Protein AF-A0A5E8B2Y9-F1 (afdb_monomer_lite)

Radius of gyration: 17.26 Å; chains: 1; bounding box: 36×34×48 Å

Organism: NCBI:txid2606893

Structure (mmCIF, N/CA/C/O backbone):
data_AF-A0A5E8B2Y9-F1
#
_entry.id   AF-A0A5E8B2Y9-F1
#
loop_
_atom_site.group_PDB
_atom_site.id
_atom_site.type_symbol
_atom_site.label_atom_id
_atom_site.label_alt_id
_atom_site.label_comp_id
_atom_site.label_asym_id
_atom_site.label_entity_id
_atom_site.label_seq_id
_atom_site.pdbx_PDB_ins_code
_atom_site.Cartn_x
_atom_site.Cartn_y
_atom_site.Cartn_z
_atom_site.occupancy
_atom_site.B_iso_or_equiv
_atom_site.auth_seq_id
_atom_site.auth_comp_id
_atom_site.auth_asym_id
_atom_site.auth_atom_id
_atom_site.pdbx_PDB_model_num
ATOM 1 N N . MET A 1 1 ? -13.464 -18.685 -8.469 1.00 34.66 1 MET A N 1
ATOM 2 C CA . MET A 1 1 ? -12.348 -19.079 -7.588 1.00 34.66 1 MET A CA 1
ATOM 3 C C . MET A 1 1 ? -11.878 -17.823 -6.886 1.00 34.66 1 MET A C 1
ATOM 5 O O . MET A 1 1 ? -11.341 -16.948 -7.551 1.00 34.66 1 MET A O 1
ATOM 9 N N . SER A 1 2 ? -12.198 -17.667 -5.603 1.00 36.44 2 SER A N 1
ATOM 10 C CA . SER A 1 2 ? -11.716 -16.531 -4.817 1.00 36.44 2 SER A CA 1
ATOM 11 C C . SER A 1 2 ? -10.237 -16.768 -4.555 1.00 36.44 2 SER A C 1
ATOM 13 O O . SER A 1 2 ? -9.888 -17.651 -3.777 1.00 36.44 2 SER A O 1
ATOM 15 N N . SER A 1 3 ? -9.371 -16.056 -5.273 1.00 37.38 3 SER A N 1
ATOM 16 C CA . SER A 1 3 ? -7.946 -16.017 -4.966 1.00 37.38 3 SER A CA 1
ATOM 17 C C . SER A 1 3 ? -7.796 -15.352 -3.606 1.00 37.38 3 SER A C 1
ATOM 19 O O . SER A 1 3 ? -7.752 -14.129 -3.509 1.00 37.38 3 SER A O 1
ATOM 21 N N . THR A 1 4 ? -7.785 -16.145 -2.539 1.00 43.72 4 THR A N 1
ATOM 22 C CA . THR A 1 4 ? -7.344 -15.683 -1.228 1.00 43.72 4 THR A CA 1
ATOM 23 C C . THR A 1 4 ? -5.842 -15.472 -1.358 1.00 43.72 4 THR A C 1
ATOM 25 O O . THR A 1 4 ? -5.050 -16.391 -1.159 1.00 43.72 4 THR A O 1
ATOM 28 N N . THR A 1 5 ? -5.440 -14.286 -1.822 1.00 55.88 5 THR A N 1
ATOM 29 C CA . THR A 1 5 ? -4.051 -13.836 -1.748 1.00 55.88 5 THR A CA 1
ATOM 30 C C . THR A 1 5 ? -3.606 -14.076 -0.310 1.00 55.88 5 THR A C 1
ATOM 32 O O . THR A 1 5 ? -4.237 -13.554 0.609 1.00 55.88 5 THR A O 1
ATOM 35 N N . ASN A 1 6 ? -2.584 -14.914 -0.106 1.00 61.38 6 ASN A N 1
ATOM 36 C CA . ASN A 1 6 ? -1.957 -15.133 1.199 1.00 61.38 6 ASN A CA 1
ATOM 37 C C . ASN A 1 6 ? -1.287 -13.818 1.625 1.00 61.38 6 ASN A C 1
ATOM 39 O O . ASN A 1 6 ? -0.088 -13.620 1.451 1.00 61.38 6 ASN A O 1
ATOM 43 N N . GLN A 1 7 ? -2.094 -12.872 2.100 1.00 70.62 7 GLN A N 1
ATOM 44 C CA . GLN A 1 7 ? -1.633 -11.605 2.629 1.00 70.62 7 GLN A CA 1
ATOM 45 C C . GLN A 1 7 ? -1.055 -11.886 4.014 1.00 70.62 7 GLN A C 1
ATOM 47 O O . GLN A 1 7 ? -1.785 -12.223 4.943 1.00 70.62 7 GLN A O 1
ATOM 52 N N . GLN A 1 8 ? 0.264 -11.766 4.148 1.00 76.31 8 GLN A N 1
ATOM 53 C CA . GLN A 1 8 ? 0.898 -11.753 5.460 1.00 76.31 8 GLN A CA 1
ATOM 54 C C . GLN A 1 8 ? 0.806 -10.353 6.076 1.00 76.31 8 GLN A C 1
ATOM 56 O O . GLN A 1 8 ? 0.881 -9.349 5.345 1.00 76.31 8 GLN A O 1
ATOM 61 N N . PRO A 1 9 ? 0.643 -10.280 7.409 1.00 80.50 9 PRO A N 1
ATOM 62 C CA . PRO A 1 9 ? 0.765 -9.026 8.124 1.00 80.50 9 PRO A CA 1
ATOM 63 C C . PRO A 1 9 ? 2.187 -8.476 7.937 1.00 80.50 9 PRO A C 1
ATOM 65 O O . PRO A 1 9 ? 3.145 -9.257 7.939 1.00 80.50 9 PRO A O 1
ATOM 68 N N . PRO A 1 10 ? 2.337 -7.151 7.784 1.00 83.56 10 PRO A N 1
ATOM 69 C CA . PRO A 1 10 ? 3.642 -6.503 7.778 1.00 83.56 10 PRO A CA 1
ATOM 70 C C . PRO A 1 10 ? 4.465 -6.874 9.019 1.00 83.56 10 PRO A C 1
ATOM 72 O O . PRO A 1 10 ? 3.924 -7.019 10.116 1.00 83.56 10 PRO A O 1
ATOM 75 N N . SER A 1 11 ? 5.783 -7.017 8.882 1.00 82.12 11 SER A N 1
ATOM 76 C CA . SER A 1 11 ? 6.653 -7.377 10.017 1.00 82.12 11 SER A CA 1
ATOM 77 C C . SER A 1 11 ? 6.813 -6.262 11.059 1.00 82.12 11 SER A C 1
ATOM 79 O O . SER A 1 11 ? 7.297 -6.513 12.157 1.00 82.12 11 SER A O 1
ATOM 81 N N . ASN A 1 12 ? 6.437 -5.035 10.710 1.00 81.50 12 ASN A N 1
ATOM 82 C CA . ASN A 1 12 ? 6.591 -3.804 11.489 1.00 81.50 12 ASN A CA 1
ATOM 83 C C . ASN A 1 12 ? 5.346 -3.405 12.303 1.00 81.50 12 ASN A C 1
ATOM 85 O O . ASN A 1 12 ? 5.431 -2.450 13.071 1.00 81.50 12 ASN A O 1
ATOM 89 N N . ILE A 1 13 ? 4.215 -4.110 12.176 1.00 84.44 13 ILE A N 1
ATOM 90 C CA . ILE A 1 13 ? 3.009 -3.815 12.970 1.00 84.44 13 ILE A CA 1
ATOM 91 C C . ILE A 1 13 ? 2.977 -4.609 14.284 1.00 84.44 13 ILE A C 1
ATOM 93 O O . ILE A 1 13 ? 3.392 -5.770 14.341 1.00 84.44 13 ILE A O 1
ATOM 97 N N . THR A 1 14 ? 2.463 -3.990 15.351 1.00 87.38 14 THR A N 1
ATOM 98 C CA . THR A 1 14 ? 2.382 -4.608 16.688 1.00 87.38 14 THR A CA 1
ATOM 99 C C . THR A 1 14 ? 1.257 -5.646 16.786 1.00 87.38 14 THR A C 1
ATOM 101 O O . THR A 1 14 ? 0.325 -5.649 15.983 1.00 87.38 14 THR A O 1
ATOM 104 N N . GLU A 1 15 ? 1.295 -6.522 17.798 1.00 86.19 15 GLU A N 1
ATOM 105 C CA . GLU A 1 15 ? 0.203 -7.482 18.056 1.00 86.19 15 GLU A CA 1
ATOM 106 C C . GLU A 1 15 ? -1.145 -6.794 18.307 1.00 86.19 15 GLU A C 1
ATOM 108 O O . GLU A 1 15 ? -2.181 -7.265 17.842 1.00 86.19 15 GLU A O 1
ATOM 113 N N . GLU A 1 16 ? -1.139 -5.638 18.971 1.00 84.94 16 GLU A N 1
ATOM 114 C CA . GLU A 1 16 ? -2.350 -4.839 19.165 1.00 84.94 16 GLU A CA 1
ATOM 115 C C . GLU A 1 16 ? -2.896 -4.330 17.822 1.00 84.94 16 GLU A C 1
ATOM 117 O O . GLU A 1 16 ? -4.091 -4.427 17.548 1.00 84.94 16 GLU A O 1
ATOM 122 N N . GLN A 1 17 ? -2.021 -3.856 16.932 1.00 84.81 17 GLN A N 1
ATOM 123 C CA . GLN A 1 17 ? -2.410 -3.405 15.595 1.00 84.81 17 GLN A CA 1
ATOM 124 C C . GLN A 1 17 ? -2.915 -4.548 14.706 1.00 84.81 17 GLN A C 1
ATOM 126 O O . GLN A 1 17 ? -3.791 -4.322 13.87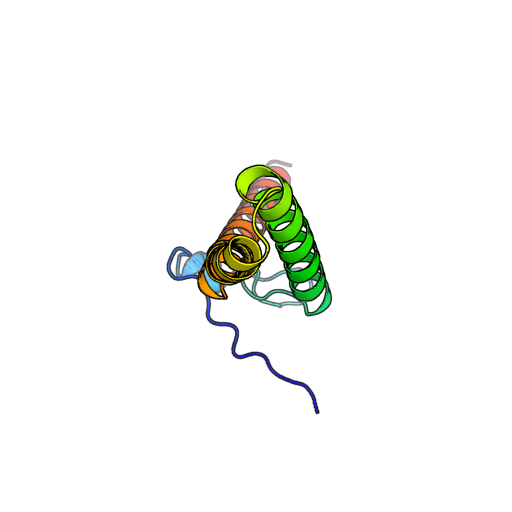2 1.00 84.81 17 GLN A O 1
ATOM 131 N N . LYS A 1 18 ? -2.436 -5.783 14.905 1.00 84.94 18 LYS A N 1
ATOM 132 C CA . LYS A 1 18 ? -2.951 -6.967 14.193 1.00 84.94 18 LYS A CA 1
ATOM 133 C C . LYS A 1 18 ? -4.411 -7.273 14.521 1.00 84.94 18 LYS A C 1
ATOM 135 O O . LYS A 1 18 ? -5.100 -7.848 13.679 1.00 84.94 18 LYS A O 1
ATOM 140 N N . GLN A 1 19 ? -4.864 -6.896 15.717 1.00 85.50 19 GLN A N 1
ATOM 141 C CA . GLN A 1 19 ? -6.235 -7.104 16.185 1.00 85.50 19 GLN A CA 1
ATOM 142 C C . GLN A 1 19 ? -7.179 -5.961 15.791 1.00 85.50 19 GLN A C 1
ATOM 144 O O . GLN A 1 19 ? -8.397 -6.133 15.851 1.00 85.50 19 GLN A O 1
ATOM 149 N N . LYS A 1 20 ? -6.650 -4.803 15.370 1.00 86.38 20 LYS A N 1
ATOM 150 C CA . LYS A 1 20 ? -7.480 -3.677 14.932 1.00 86.38 20 LYS A CA 1
ATOM 151 C C . LYS A 1 20 ? -8.162 -4.001 13.610 1.00 86.38 20 LYS A C 1
ATOM 153 O O . LYS A 1 20 ? 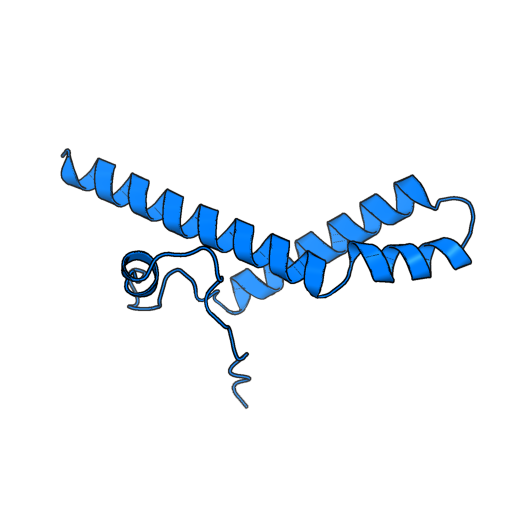-7.516 -4.409 12.644 1.00 86.38 20 LYS A O 1
ATOM 158 N N . THR A 1 21 ? -9.466 -3.770 13.575 1.00 87.88 21 THR A N 1
ATOM 159 C CA . THR A 1 21 ? -10.330 -4.022 12.423 1.00 87.88 21 THR A CA 1
ATOM 160 C C . THR A 1 21 ? -11.021 -2.740 11.963 1.00 87.88 21 THR A C 1
ATOM 162 O O . THR A 1 21 ? -11.096 -1.755 12.701 1.00 87.88 21 THR A O 1
ATOM 165 N N . ASP A 1 22 ? -11.477 -2.727 10.715 1.00 83.75 22 ASP A N 1
ATOM 166 C CA . ASP A 1 22 ? -12.367 -1.696 10.195 1.00 83.75 22 ASP A CA 1
ATOM 167 C C . ASP A 1 22 ? -13.822 -1.905 10.661 1.00 83.75 22 ASP A C 1
ATOM 169 O O . ASP A 1 22 ? -14.132 -2.775 11.475 1.00 83.75 22 ASP A O 1
ATOM 173 N N . GLU A 1 23 ? -14.740 -1.085 10.147 1.00 83.38 23 GLU A N 1
ATOM 174 C CA . GLU A 1 23 ? -16.175 -1.156 10.466 1.00 83.38 23 GLU A CA 1
ATOM 175 C C . GLU A 1 23 ? -16.858 -2.462 10.024 1.00 83.38 23 GLU A C 1
ATOM 177 O O . GLU A 1 23 ? -17.954 -2.777 10.487 1.00 83.38 23 GLU A O 1
ATOM 182 N N . HIS A 1 24 ? -16.204 -3.245 9.166 1.00 81.50 24 HIS A N 1
ATOM 183 C CA . HIS A 1 24 ? -16.679 -4.534 8.678 1.00 81.50 24 HIS A CA 1
ATOM 184 C C . HIS A 1 24 ? -16.007 -5.720 9.386 1.00 81.50 24 HIS A C 1
ATOM 186 O O . HIS A 1 24 ? -16.252 -6.870 9.019 1.00 81.50 24 HIS A O 1
ATOM 192 N N . GLY A 1 25 ? -15.176 -5.469 10.405 1.00 84.19 25 GLY A N 1
ATOM 193 C CA . GLY A 1 25 ? -14.449 -6.511 11.131 1.00 84.19 25 GLY A CA 1
ATOM 194 C C . GLY A 1 25 ? -13.243 -7.063 10.365 1.00 84.19 25 GLY A C 1
ATOM 195 O O . GLY A 1 25 ? -12.694 -8.094 10.755 1.00 84.19 25 GLY A O 1
ATOM 196 N N . VAL A 1 26 ? -12.809 -6.399 9.288 1.00 85.88 26 VAL A N 1
ATOM 197 C CA . VAL A 1 26 ? -11.624 -6.796 8.523 1.00 85.88 26 VAL A CA 1
ATOM 198 C C . VAL A 1 26 ? -10.386 -6.179 9.171 1.00 85.88 26 VAL A C 1
ATOM 200 O O . VAL A 1 26 ? -10.372 -4.974 9.419 1.00 85.88 26 VAL A O 1
ATOM 203 N N . PRO A 1 27 ? -9.329 -6.958 9.456 1.00 90.19 27 PRO A N 1
ATOM 204 C CA . PRO A 1 27 ? -8.102 -6.411 10.016 1.00 90.19 27 PRO A CA 1
ATOM 205 C C . PRO A 1 27 ? -7.530 -5.278 9.160 1.00 90.19 27 PRO A C 1
ATOM 207 O O . PRO A 1 27 ? -7.408 -5.419 7.946 1.00 90.19 27 PRO A O 1
ATOM 210 N N . LEU A 1 28 ? -7.118 -4.174 9.789 1.00 89.44 28 LEU A N 1
ATOM 211 C CA . LEU A 1 28 ? -6.645 -2.973 9.081 1.00 89.44 28 LEU A CA 1
ATOM 212 C C . LEU A 1 28 ? -5.400 -3.218 8.216 1.00 89.44 28 LEU A C 1
ATOM 214 O O . LEU A 1 28 ? -5.121 -2.446 7.298 1.00 89.44 28 LEU A O 1
ATOM 218 N N . TRP A 1 29 ? -4.653 -4.284 8.509 1.00 89.19 29 TRP A N 1
ATOM 219 C CA . TRP A 1 29 ? -3.482 -4.712 7.748 1.00 89.19 29 TRP A CA 1
ATOM 220 C C . TRP A 1 29 ? -3.810 -5.560 6.516 1.00 89.19 29 TRP A C 1
ATOM 222 O O . TRP A 1 29 ? -2.925 -5.811 5.696 1.00 89.19 29 TRP A O 1
ATOM 232 N N . ILE A 1 30 ? -5.063 -5.995 6.367 1.00 89.38 30 ILE A N 1
ATOM 233 C CA . ILE A 1 30 ? -5.553 -6.622 5.145 1.00 89.38 30 ILE A CA 1
ATOM 234 C C . ILE A 1 30 ? -6.017 -5.516 4.204 1.00 89.38 30 ILE A C 1
ATOM 236 O O . ILE A 1 30 ? -6.803 -4.639 4.568 1.00 89.38 30 ILE A O 1
ATOM 240 N N . LEU A 1 31 ? -5.524 -5.573 2.971 1.00 88.38 31 LEU A N 1
ATOM 241 C CA . LEU A 1 31 ? -5.995 -4.695 1.913 1.00 88.38 31 LEU A CA 1
ATOM 242 C C . LEU A 1 31 ? -7.158 -5.341 1.183 1.00 88.38 31 LEU A C 1
ATOM 244 O O . LEU A 1 31 ? -7.093 -6.514 0.799 1.00 88.38 31 LEU A O 1
ATOM 248 N N . ALA A 1 32 ? -8.203 -4.557 0.946 1.00 88.31 32 ALA A N 1
ATOM 249 C CA . ALA A 1 32 ? -9.262 -4.945 0.039 1.00 88.31 32 ALA A CA 1
ATOM 250 C C . ALA A 1 32 ? -8.690 -5.137 -1.380 1.00 88.31 32 ALA A C 1
ATOM 252 O O . ALA A 1 32 ? -7.751 -4.436 -1.776 1.00 88.31 32 ALA A O 1
ATOM 253 N N . PRO A 1 33 ? -9.277 -6.021 -2.209 1.00 87.19 33 PRO A N 1
ATOM 254 C CA . PRO A 1 33 ? -8.796 -6.250 -3.574 1.00 87.19 33 PRO A CA 1
ATOM 255 C C . PRO A 1 33 ? -8.718 -4.975 -4.430 1.00 87.19 33 PRO A C 1
ATOM 257 O O . PRO A 1 33 ? -7.873 -4.853 -5.316 1.00 87.19 33 PRO A O 1
ATOM 260 N N . THR A 1 34 ? -9.602 -4.011 -4.175 1.00 87.69 34 THR A N 1
ATOM 261 C CA . THR A 1 34 ? -9.618 -2.705 -4.844 1.00 87.69 34 THR A CA 1
ATOM 262 C C . THR A 1 34 ? -8.463 -1.806 -4.404 1.00 87.69 34 THR A C 1
ATOM 264 O O . THR A 1 34 ? -7.864 -1.149 -5.259 1.00 87.69 34 THR A O 1
ATOM 267 N N . GLU A 1 35 ? -8.109 -1.806 -3.116 1.00 89.56 35 GLU A N 1
ATOM 268 C CA . GLU A 1 35 ? -6.948 -1.083 -2.576 1.00 89.56 35 GLU A CA 1
ATOM 269 C C . GLU A 1 35 ? -5.656 -1.653 -3.173 1.00 89.56 35 GLU A C 1
ATOM 271 O O . GLU A 1 35 ? -4.858 -0.915 -3.747 1.00 89.56 35 GLU A O 1
ATOM 276 N N . GLU A 1 36 ? -5.490 -2.978 -3.145 1.00 90.12 36 GLU A N 1
ATOM 277 C CA . GLU A 1 36 ? -4.294 -3.647 -3.671 1.00 90.12 36 GLU A CA 1
ATOM 278 C C . GLU A 1 36 ? -4.123 -3.424 -5.182 1.00 90.12 36 GLU A C 1
ATOM 280 O O . GLU A 1 36 ? -3.030 -3.107 -5.655 1.00 90.12 36 GLU A O 1
ATOM 285 N N . LYS A 1 37 ? -5.219 -3.483 -5.953 1.00 91.00 37 LYS A N 1
ATOM 286 C CA . LYS A 1 37 ? -5.203 -3.159 -7.388 1.00 91.00 37 LYS A CA 1
ATOM 287 C C . LYS A 1 37 ? -4.833 -1.699 -7.654 1.00 91.00 37 LYS A C 1
ATOM 289 O O . LYS A 1 37 ? -4.192 -1.412 -8.664 1.00 91.00 37 LYS A O 1
ATOM 294 N N . THR A 1 38 ? -5.259 -0.781 -6.791 1.00 92.94 38 THR A N 1
ATOM 295 C CA . THR A 1 38 ? -4.932 0.646 -6.917 1.00 92.94 38 THR A CA 1
ATOM 296 C C . THR A 1 38 ? -3.453 0.877 -6.642 1.00 92.94 38 THR A C 1
ATOM 298 O O . THR A 1 38 ? -2.773 1.464 -7.481 1.00 92.94 38 THR A O 1
ATOM 301 N N . LEU A 1 39 ? -2.926 0.303 -5.558 1.00 92.19 39 LEU A N 1
ATOM 302 C CA . LEU A 1 39 ? -1.499 0.359 -5.241 1.00 92.19 39 LEU A CA 1
ATOM 303 C C . LEU A 1 39 ? -0.636 -0.228 -6.356 1.00 92.19 39 LEU A C 1
ATOM 305 O O . LEU A 1 39 ? 0.412 0.325 -6.676 1.00 92.19 39 LEU A O 1
ATOM 309 N N . LEU A 1 40 ? -1.070 -1.328 -6.977 1.00 91.81 40 LEU A N 1
ATOM 310 C CA . LEU A 1 40 ? -0.326 -1.934 -8.079 1.00 91.81 40 LEU A CA 1
ATOM 311 C C . LEU A 1 40 ? -0.243 -0.995 -9.289 1.00 91.81 40 LEU A C 1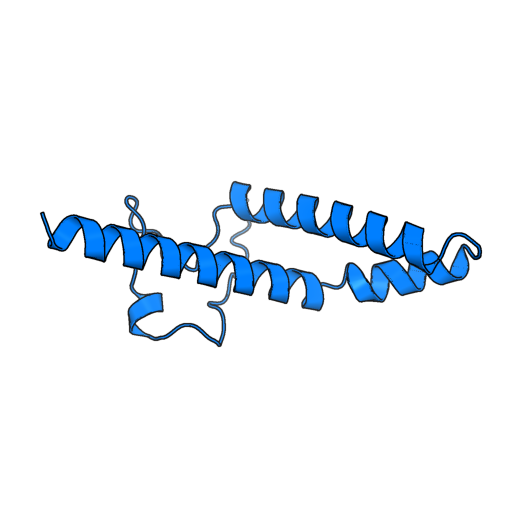
ATOM 313 O O . LEU A 1 40 ? 0.813 -0.882 -9.906 1.00 91.81 40 LEU A O 1
ATOM 317 N N . LYS A 1 41 ? -1.334 -0.292 -9.609 1.00 92.56 41 LYS A N 1
ATOM 318 C CA . LYS A 1 41 ? -1.347 0.706 -10.689 1.00 92.56 41 LYS A CA 1
ATOM 319 C C . LYS A 1 41 ? -0.451 1.900 -10.376 1.00 92.56 41 LYS A C 1
ATOM 321 O O . LYS A 1 41 ? 0.292 2.342 -11.245 1.00 92.56 41 LYS A O 1
ATOM 326 N N . GLU A 1 42 ? -0.510 2.414 -9.149 1.00 92.38 42 GLU A N 1
ATOM 327 C CA . GLU A 1 42 ? 0.360 3.509 -8.706 1.00 92.38 42 GLU A CA 1
ATOM 328 C C . GLU A 1 42 ? 1.833 3.105 -8.763 1.00 92.38 42 GLU A C 1
ATOM 330 O O . GLU A 1 42 ? 2.670 3.871 -9.237 1.00 92.38 42 GLU A O 1
ATOM 335 N N . HIS A 1 43 ? 2.139 1.878 -8.340 1.00 93.19 43 HIS A N 1
ATOM 336 C CA . HIS A 1 43 ? 3.477 1.316 -8.418 1.00 93.19 43 HIS A CA 1
ATOM 337 C C . HIS A 1 43 ? 3.974 1.233 -9.862 1.00 93.19 43 HIS A C 1
ATOM 339 O O . HIS A 1 43 ? 5.062 1.720 -10.147 1.00 93.19 43 HIS A O 1
ATOM 345 N N . GLN A 1 44 ? 3.161 0.691 -10.775 1.00 90.44 44 GLN A N 1
ATOM 346 C CA . GLN A 1 44 ? 3.492 0.612 -12.201 1.00 90.44 44 GLN A CA 1
ATOM 347 C C . GLN A 1 44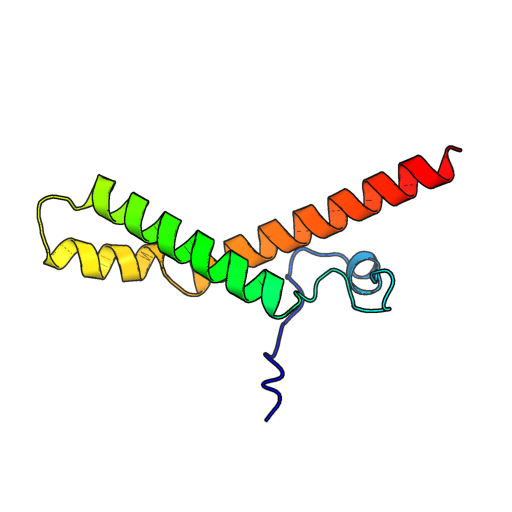 ? 3.766 1.997 -12.796 1.00 90.44 44 GLN A C 1
ATOM 349 O O . GLN A 1 44 ? 4.820 2.200 -13.394 1.00 90.44 44 GLN A O 1
ATOM 354 N N . ALA A 1 45 ? 2.881 2.969 -12.561 1.00 91.88 45 ALA A N 1
ATOM 355 C CA . ALA A 1 45 ? 3.053 4.334 -13.058 1.00 91.88 45 ALA A CA 1
ATOM 356 C C . ALA A 1 45 ? 4.309 5.013 -12.479 1.00 91.88 45 ALA A C 1
ATOM 358 O O . ALA A 1 45 ? 5.024 5.736 -13.175 1.00 91.88 45 ALA A O 1
ATOM 359 N N . TRP A 1 46 ? 4.608 4.773 -11.200 1.00 92.00 46 TRP A N 1
ATOM 360 C CA . TRP A 1 46 ? 5.830 5.269 -10.574 1.00 92.00 46 TRP A CA 1
ATOM 361 C C . TRP A 1 46 ? 7.079 4.620 -11.179 1.00 92.00 46 TRP A C 1
ATOM 363 O O . TRP A 1 46 ? 8.027 5.330 -11.509 1.00 92.00 46 TRP A O 1
ATOM 373 N N . THR A 1 47 ? 7.074 3.300 -11.378 1.00 89.94 47 THR A N 1
ATOM 374 C CA . THR A 1 47 ? 8.160 2.568 -12.038 1.00 89.94 47 THR A CA 1
ATOM 375 C C . THR A 1 47 ? 8.402 3.099 -13.446 1.00 89.94 47 THR A C 1
ATOM 377 O O . THR A 1 47 ? 9.543 3.402 -13.778 1.00 89.94 47 THR A O 1
ATOM 380 N N . GLU A 1 48 ? 7.352 3.279 -14.250 1.00 88.75 48 GLU A N 1
ATOM 381 C CA . GLU A 1 48 ? 7.450 3.848 -15.599 1.00 88.75 48 GLU A CA 1
ATOM 382 C C . GLU A 1 48 ? 8.126 5.222 -15.576 1.00 88.75 48 GLU A C 1
ATOM 384 O O . GLU A 1 48 ? 9.101 5.439 -16.295 1.00 88.75 48 GLU A O 1
ATOM 389 N N . LYS A 1 49 ? 7.692 6.113 -14.677 1.00 88.69 49 LYS A N 1
ATOM 390 C CA . LYS A 1 49 ? 8.272 7.453 -14.523 1.00 88.69 49 LYS A CA 1
ATOM 391 C C . LYS A 1 49 ? 9.741 7.423 -14.090 1.00 88.69 49 LYS A C 1
ATOM 393 O O . LYS A 1 49 ? 10.545 8.219 -14.576 1.00 88.69 49 LYS A O 1
ATOM 398 N N . MET A 1 50 ? 10.104 6.531 -13.166 1.00 87.00 50 MET A N 1
ATOM 399 C CA . MET A 1 50 ? 11.498 6.361 -12.737 1.00 87.00 50 MET A CA 1
ATOM 400 C C . MET A 1 50 ? 12.361 5.834 -13.888 1.00 87.00 50 MET A C 1
ATOM 402 O O . MET A 1 50 ? 13.466 6.326 -14.105 1.00 87.00 50 MET A O 1
ATOM 406 N N . CYS A 1 51 ? 11.834 4.894 -14.674 1.00 85.75 51 CYS A N 1
ATOM 407 C CA . CYS A 1 51 ? 12.545 4.327 -15.812 1.00 85.75 51 CYS A CA 1
ATOM 408 C C . CYS A 1 51 ? 12.711 5.291 -16.977 1.00 85.75 51 CYS A C 1
ATOM 410 O O . CYS A 1 51 ? 13.776 5.318 -17.590 1.00 85.75 51 CYS A O 1
ATOM 412 N N . GLU A 1 52 ? 11.704 6.111 -17.256 1.00 84.12 52 GLU A N 1
ATOM 413 C CA . GLU A 1 52 ? 11.797 7.161 -18.266 1.00 84.12 52 GLU A CA 1
ATOM 414 C C . GLU A 1 52 ? 12.887 8.181 -17.908 1.00 84.12 52 GLU A C 1
ATOM 416 O O . GLU A 1 52 ? 13.689 8.565 -18.761 1.00 84.12 52 GLU A O 1
ATOM 421 N N . LYS A 1 53 ? 12.967 8.571 -16.630 1.00 79.94 53 LYS A N 1
ATOM 422 C CA . LYS A 1 53 ? 13.946 9.550 -16.151 1.00 79.94 53 LYS A CA 1
ATOM 423 C C . LYS A 1 53 ? 15.386 9.030 -16.201 1.00 79.94 53 LYS A C 1
ATOM 425 O O . LYS A 1 53 ? 16.278 9.760 -16.624 1.00 79.94 53 LYS A O 1
ATOM 430 N N . GLU A 1 54 ? 15.613 7.799 -15.752 1.00 73.62 54 GLU A N 1
ATOM 431 C CA . GLU A 1 54 ? 16.962 7.240 -15.585 1.00 73.62 54 GLU A CA 1
ATOM 432 C C . GLU A 1 54 ? 17.511 6.597 -16.876 1.00 73.62 54 GLU A C 1
ATOM 434 O O . GLU A 1 54 ? 18.725 6.528 -17.066 1.00 73.62 54 GLU A O 1
ATOM 439 N N . PHE A 1 55 ? 16.646 6.139 -17.794 1.00 67.06 55 PHE A N 1
ATOM 440 C CA . PHE A 1 55 ? 17.055 5.235 -18.883 1.00 67.06 55 PHE A CA 1
ATOM 441 C C . PHE A 1 55 ? 16.603 5.636 -20.292 1.00 67.06 55 PHE A C 1
ATOM 443 O O . PHE A 1 55 ? 16.635 4.808 -21.206 1.00 67.06 55 PHE A O 1
ATOM 450 N N . SER A 1 56 ? 16.277 6.915 -20.503 1.00 64.12 56 SER A N 1
ATOM 451 C CA . SER A 1 56 ? 15.805 7.485 -21.780 1.00 64.12 56 SER A CA 1
ATOM 452 C C . SER A 1 56 ? 16.644 7.140 -23.026 1.00 64.12 56 SER A C 1
ATOM 454 O O . SER A 1 56 ? 16.123 7.191 -24.137 1.00 64.12 56 SER A O 1
ATOM 456 N N . ASN A 1 57 ? 17.910 6.725 -22.876 1.00 63.75 57 ASN A N 1
ATOM 457 C CA . ASN A 1 57 ? 18.833 6.515 -23.997 1.00 63.75 57 ASN A CA 1
ATOM 458 C C . ASN A 1 57 ? 19.215 5.054 -24.312 1.00 63.75 57 ASN A C 1
ATOM 460 O O . ASN A 1 57 ? 19.944 4.837 -25.281 1.00 63.75 57 ASN A O 1
ATOM 464 N N . LYS A 1 58 ? 18.771 4.035 -23.553 1.00 66.44 58 LYS A N 1
ATOM 465 C CA . LYS A 1 58 ? 19.129 2.623 -23.837 1.00 66.44 58 LYS A CA 1
ATOM 466 C C . LYS A 1 58 ? 18.000 1.648 -23.484 1.00 66.44 58 LYS A C 1
ATOM 468 O O . LYS A 1 58 ? 17.734 1.402 -22.313 1.00 66.44 58 LYS A O 1
ATOM 473 N N . LYS A 1 59 ? 17.397 1.006 -24.496 1.00 65.31 59 LYS A N 1
ATOM 474 C CA . LYS A 1 59 ? 16.340 -0.021 -24.328 1.00 65.31 59 LYS A CA 1
ATOM 475 C C . LYS A 1 59 ? 16.732 -1.174 -23.391 1.00 65.31 59 LYS A C 1
ATOM 477 O O . LYS A 1 59 ? 15.890 -1.642 -22.635 1.00 65.31 59 LYS A O 1
ATOM 482 N N . GLU A 1 60 ? 17.993 -1.608 -23.399 1.00 62.25 60 GLU A N 1
ATOM 483 C CA . GLU A 1 60 ? 18.484 -2.653 -22.478 1.00 62.25 60 GLU A CA 1
ATOM 484 C C . GLU A 1 60 ? 18.411 -2.225 -21.005 1.00 62.25 60 GLU A C 1
ATOM 486 O O . GLU A 1 60 ? 18.218 -3.050 -20.114 1.00 62.25 60 GLU A O 1
ATOM 491 N N . ALA A 1 61 ? 18.489 -0.922 -20.744 1.00 69.50 61 ALA A N 1
ATOM 492 C CA . ALA A 1 61 ? 18.470 -0.378 -19.401 1.00 69.50 61 ALA A CA 1
ATOM 493 C C . ALA A 1 61 ? 17.036 -0.235 -18.841 1.00 69.50 61 ALA A C 1
ATOM 495 O O . ALA A 1 61 ? 16.836 -0.310 -17.630 1.00 69.50 61 ALA A O 1
ATOM 496 N N . MET A 1 62 ? 16.012 -0.176 -19.706 1.00 71.88 62 MET A N 1
ATOM 497 C CA . MET A 1 62 ? 14.600 -0.231 -19.292 1.00 71.88 62 MET A CA 1
ATOM 498 C C . MET A 1 62 ? 14.232 -1.560 -18.621 1.00 71.88 62 MET A C 1
ATOM 500 O O . MET A 1 62 ? 13.512 -1.563 -17.626 1.00 71.88 62 MET A O 1
ATOM 504 N N . VAL A 1 63 ? 14.729 -2.692 -19.133 1.00 79.00 63 VAL A N 1
ATOM 505 C CA . VAL A 1 63 ? 14.430 -4.012 -18.547 1.00 79.00 63 VAL A CA 1
ATOM 506 C C . VAL A 1 63 ? 15.028 -4.122 -17.146 1.00 79.00 63 VAL A C 1
ATOM 508 O O . VAL A 1 63 ? 14.345 -4.553 -16.219 1.00 79.00 63 VAL A O 1
ATOM 511 N N . GLN A 1 64 ? 16.272 -3.671 -16.965 1.00 82.00 64 GLN A N 1
ATOM 512 C CA . GLN A 1 64 ? 16.907 -3.628 -15.644 1.00 82.00 64 GLN A CA 1
ATOM 513 C C . GLN A 1 64 ? 16.191 -2.665 -14.695 1.00 82.00 64 GLN A C 1
ATOM 515 O O . GLN A 1 64 ? 16.039 -2.959 -13.511 1.00 82.00 64 GLN A O 1
ATOM 520 N N . CYS A 1 65 ? 15.695 -1.549 -15.220 1.00 85.69 65 CYS A N 1
ATOM 521 C CA . CYS A 1 65 ? 14.928 -0.592 -14.449 1.00 85.69 65 CYS A CA 1
ATOM 522 C C . CYS A 1 65 ? 13.624 -1.179 -13.902 1.00 85.69 65 CYS A C 1
ATOM 524 O O . CYS A 1 65 ? 13.371 -1.098 -12.701 1.00 85.69 65 CYS A O 1
ATOM 526 N N . VAL A 1 66 ? 12.819 -1.821 -14.754 1.00 84.31 66 VAL A N 1
ATOM 527 C CA . VAL A 1 66 ? 11.576 -2.476 -14.322 1.00 84.31 66 VAL A CA 1
ATOM 528 C C . VAL A 1 66 ? 11.885 -3.629 -13.369 1.00 84.31 66 VAL A C 1
ATOM 530 O O . VAL A 1 66 ? 11.197 -3.788 -12.365 1.00 84.31 66 VAL A O 1
ATOM 533 N N . ALA A 1 67 ? 12.959 -4.385 -13.615 1.00 86.25 67 ALA A N 1
ATOM 534 C CA . ALA A 1 67 ? 13.400 -5.437 -12.704 1.00 86.25 67 ALA A CA 1
ATOM 535 C C . ALA A 1 67 ? 13.794 -4.898 -11.319 1.00 86.25 67 ALA A C 1
ATOM 537 O O . ALA A 1 67 ? 13.608 -5.593 -10.325 1.00 86.25 67 ALA A O 1
ATOM 538 N N . HIS A 1 68 ? 14.315 -3.672 -11.233 1.00 86.25 68 HIS A N 1
ATOM 539 C CA . HIS A 1 68 ? 14.660 -3.036 -9.966 1.00 86.25 68 HIS A CA 1
ATOM 540 C C . HIS A 1 68 ? 13.436 -2.392 -9.297 1.00 86.25 68 HIS A C 1
ATOM 542 O O . HIS A 1 68 ? 13.018 -2.799 -8.209 1.00 86.25 68 HIS A O 1
ATOM 548 N N . TYR A 1 69 ? 12.836 -1.403 -9.962 1.00 87.38 69 TYR A N 1
ATOM 549 C CA . TYR A 1 69 ? 11.780 -0.565 -9.401 1.00 87.38 69 TYR A CA 1
ATOM 550 C C . TYR A 1 69 ? 10.404 -1.214 -9.422 1.00 87.38 69 TYR A C 1
ATOM 552 O O . TYR A 1 69 ? 9.620 -0.898 -8.542 1.00 87.38 69 TYR A O 1
ATOM 560 N N . GLY A 1 70 ? 10.112 -2.088 -10.387 1.00 88.62 70 GLY A N 1
ATOM 561 C CA . GLY A 1 70 ? 8.857 -2.845 -10.481 1.00 88.62 70 GLY A CA 1
ATOM 562 C C . GLY A 1 70 ? 8.913 -4.202 -9.774 1.00 88.62 70 GLY A C 1
ATOM 563 O O . GLY A 1 70 ? 8.047 -5.052 -9.983 1.00 88.62 70 GLY A O 1
ATOM 564 N N . SER A 1 71 ? 9.967 -4.451 -8.988 1.00 90.38 71 SER A N 1
ATOM 565 C CA . SER A 1 71 ? 10.148 -5.724 -8.294 1.00 90.38 71 SER A CA 1
ATOM 566 C C . SER A 1 71 ? 9.060 -5.958 -7.235 1.00 90.38 71 SER A C 1
ATOM 568 O O . SER A 1 71 ? 8.628 -5.014 -6.566 1.00 90.38 71 SER A O 1
ATOM 570 N N . PRO A 1 72 ? 8.687 -7.226 -6.968 1.00 89.69 72 PRO A N 1
ATOM 571 C CA . PRO A 1 72 ? 7.766 -7.560 -5.880 1.00 89.69 72 PRO A CA 1
ATOM 572 C C . PRO A 1 72 ? 8.215 -7.017 -4.518 1.00 89.69 72 PRO A C 1
ATOM 574 O O . PRO A 1 72 ? 7.389 -6.635 -3.697 1.00 89.69 72 PRO A O 1
ATOM 577 N N . ALA A 1 73 ? 9.528 -6.930 -4.281 1.00 89.38 73 ALA A N 1
ATOM 578 C CA . ALA A 1 73 ? 10.075 -6.361 -3.054 1.00 89.38 73 ALA A CA 1
ATOM 579 C C . ALA A 1 73 ? 9.762 -4.861 -2.914 1.00 89.38 73 ALA A C 1
ATOM 581 O O . ALA A 1 73 ? 9.433 -4.402 -1.821 1.00 89.38 73 ALA A O 1
ATOM 582 N N . MET A 1 74 ? 9.836 -4.094 -4.007 1.00 90.81 74 MET A N 1
ATOM 583 C CA . MET A 1 74 ? 9.477 -2.673 -4.001 1.00 90.81 74 MET A CA 1
ATOM 584 C C . MET A 1 74 ? 7.971 -2.474 -3.839 1.00 90.81 74 MET A C 1
ATOM 586 O O . MET A 1 74 ? 7.554 -1.604 -3.072 1.00 90.81 74 MET A O 1
ATOM 590 N N . PHE A 1 75 ? 7.162 -3.319 -4.481 1.00 91.12 75 PHE A N 1
ATOM 591 C CA . PHE A 1 75 ? 5.719 -3.317 -4.265 1.00 91.12 75 PHE A CA 1
ATOM 592 C C . PHE A 1 75 ? 5.356 -3.633 -2.807 1.00 91.12 75 PHE A C 1
ATOM 594 O O . PHE A 1 75 ? 4.546 -2.925 -2.212 1.00 91.12 75 PHE A O 1
ATOM 601 N N . ASN A 1 76 ? 6.001 -4.628 -2.191 1.00 89.75 76 ASN A N 1
ATOM 602 C CA . ASN A 1 76 ? 5.767 -4.970 -0.787 1.00 89.75 76 ASN A CA 1
ATOM 603 C C . ASN A 1 76 ? 6.091 -3.802 0.151 1.00 89.75 76 ASN A C 1
ATOM 605 O O . ASN A 1 76 ? 5.294 -3.514 1.035 1.00 89.75 76 ASN A O 1
ATOM 609 N N . LYS A 1 77 ? 7.181 -3.060 -0.084 1.00 90.06 77 LYS A N 1
ATOM 610 C CA . LYS A 1 77 ? 7.489 -1.844 0.693 1.00 90.06 77 LYS A CA 1
ATOM 611 C C . LYS A 1 77 ? 6.405 -0.774 0.560 1.00 90.06 77 LYS A C 1
ATOM 613 O O . LYS A 1 77 ? 6.030 -0.150 1.549 1.00 90.06 77 LYS A O 1
ATOM 618 N N . LEU A 1 78 ? 5.892 -0.557 -0.654 1.00 90.81 78 LEU A N 1
ATOM 619 C CA . LEU A 1 78 ? 4.786 0.378 -0.882 1.00 90.81 78 LEU A CA 1
ATOM 620 C C . LEU A 1 78 ? 3.519 -0.075 -0.143 1.00 90.81 78 LEU A C 1
ATOM 622 O O . LEU A 1 78 ? 2.856 0.740 0.499 1.00 90.81 78 LEU A O 1
ATOM 626 N N . ARG A 1 79 ? 3.213 -1.374 -0.210 1.00 91.00 79 ARG A N 1
ATOM 627 C CA . ARG A 1 79 ? 2.087 -2.004 0.485 1.00 91.00 79 ARG A CA 1
ATOM 628 C C . ARG A 1 79 ? 2.198 -1.830 2.000 1.00 91.00 79 ARG A C 1
ATOM 630 O O . ARG A 1 79 ? 1.237 -1.388 2.623 1.00 91.00 79 ARG A O 1
ATOM 637 N N . GLU A 1 80 ? 3.357 -2.119 2.585 1.00 91.12 80 GLU A N 1
ATOM 638 C CA . GLU A 1 80 ? 3.622 -1.934 4.018 1.00 91.12 80 GLU A CA 1
ATOM 639 C C . GLU A 1 80 ? 3.435 -0.470 4.436 1.00 91.12 80 GLU A C 1
ATOM 641 O O . GLU A 1 80 ? 2.671 -0.192 5.357 1.00 91.12 80 GLU A O 1
ATOM 646 N N . ALA A 1 81 ? 4.020 0.476 3.696 1.00 90.88 81 ALA A N 1
ATOM 647 C CA . ALA A 1 81 ? 3.884 1.907 3.976 1.00 90.88 81 ALA A CA 1
ATOM 648 C C . ALA A 1 81 ? 2.441 2.429 3.818 1.00 90.88 81 ALA A C 1
ATOM 650 O O . ALA A 1 81 ? 2.055 3.432 4.428 1.00 90.88 81 ALA A O 1
ATOM 651 N N . TYR A 1 82 ? 1.632 1.807 2.958 1.00 92.38 82 TYR A N 1
ATOM 652 C CA . TYR A 1 82 ? 0.207 2.115 2.858 1.00 92.38 82 TYR A CA 1
ATOM 653 C C . TYR A 1 82 ? -0.557 1.601 4.082 1.00 92.38 82 TYR A C 1
ATOM 655 O O . TYR A 1 82 ? -1.325 2.353 4.682 1.00 92.38 82 TYR A O 1
ATOM 663 N N . ILE A 1 83 ? -0.304 0.354 4.489 1.00 91.69 83 ILE A N 1
ATOM 664 C CA . ILE A 1 83 ? -0.918 -0.257 5.674 1.00 91.69 83 ILE A CA 1
ATOM 665 C C . ILE A 1 83 ? -0.587 0.546 6.939 1.00 91.69 83 ILE A C 1
ATOM 667 O O . ILE A 1 83 ? -1.492 0.876 7.702 1.00 91.69 83 ILE A O 1
ATOM 671 N N . GLU A 1 84 ? 0.676 0.929 7.139 1.00 91.00 84 GLU A N 1
ATOM 672 C CA . GLU A 1 84 ? 1.090 1.767 8.272 1.00 91.00 84 GLU A CA 1
ATOM 673 C C . GLU A 1 84 ? 0.323 3.094 8.312 1.00 91.00 84 GLU A C 1
ATOM 675 O O . GLU A 1 84 ? -0.191 3.495 9.359 1.00 91.00 84 GLU A O 1
ATOM 680 N N . ARG A 1 85 ? 0.197 3.770 7.162 1.00 91.38 85 ARG A N 1
ATOM 681 C CA . ARG A 1 85 ? -0.558 5.025 7.065 1.00 91.38 85 ARG A CA 1
ATOM 682 C C . ARG A 1 85 ? -2.040 4.827 7.362 1.00 91.38 85 ARG A C 1
ATOM 684 O O . ARG A 1 85 ? -2.613 5.649 8.073 1.00 91.38 85 ARG A O 1
ATOM 691 N N . LYS A 1 86 ? -2.645 3.747 6.862 1.00 90.50 86 LYS A N 1
ATOM 692 C CA . LYS A 1 86 ? -4.045 3.387 7.130 1.00 90.50 86 LYS A CA 1
ATOM 693 C C . LYS A 1 86 ? -4.284 3.165 8.625 1.00 90.50 86 LYS A C 1
ATOM 695 O O . LYS A 1 86 ? -5.212 3.747 9.184 1.00 90.50 86 LYS A O 1
ATOM 700 N N . ILE A 1 87 ? -3.419 2.389 9.280 1.00 90.69 87 ILE A N 1
ATOM 701 C CA . ILE A 1 87 ? -3.491 2.127 10.724 1.00 90.69 87 ILE A CA 1
ATOM 702 C C . ILE A 1 87 ? -3.319 3.429 11.514 1.00 90.69 87 ILE A C 1
ATOM 704 O O . ILE A 1 87 ? -4.162 3.744 12.349 1.00 90.69 87 ILE A O 1
ATOM 708 N N . SER A 1 88 ? -2.290 4.226 11.207 1.00 90.38 88 SER A N 1
ATOM 709 C CA . SER A 1 88 ? -2.033 5.495 11.902 1.00 90.38 88 SER A CA 1
ATOM 710 C C . SER A 1 88 ? -3.186 6.490 11.748 1.00 90.38 88 SER A C 1
ATOM 712 O O . SER A 1 88 ? -3.546 7.181 12.699 1.00 90.38 88 SER A O 1
ATOM 714 N N . TYR A 1 89 ? -3.793 6.564 10.562 1.00 90.75 89 TYR A N 1
ATOM 715 C CA . TYR A 1 89 ? -4.956 7.414 10.333 1.00 90.75 89 TYR A CA 1
ATOM 716 C C . TYR A 1 89 ? -6.154 6.968 11.176 1.00 90.75 89 TYR A C 1
ATOM 718 O O . TYR A 1 89 ? -6.789 7.801 11.822 1.00 90.75 89 TYR A O 1
ATOM 726 N N . ARG A 1 90 ? -6.421 5.658 11.240 1.00 88.56 90 ARG A N 1
ATOM 727 C CA . ARG A 1 90 ? -7.501 5.123 12.075 1.00 88.56 90 ARG A CA 1
ATOM 728 C C . ARG A 1 90 ? -7.266 5.399 13.559 1.00 88.56 90 ARG A C 1
ATOM 730 O O . ARG A 1 90 ? -8.186 5.819 14.246 1.00 88.56 90 ARG A O 1
ATOM 737 N N . GLU A 1 91 ? -6.033 5.246 14.032 1.00 89.06 91 GLU A N 1
ATOM 738 C CA . GLU A 1 91 ? -5.662 5.557 15.417 1.00 89.06 91 GLU A CA 1
ATOM 739 C C . GLU A 1 91 ? -5.892 7.028 15.777 1.00 89.06 91 GLU A C 1
ATOM 741 O O . GLU A 1 91 ? -6.374 7.316 16.871 1.00 89.06 91 GLU A O 1
ATOM 746 N N . LYS A 1 92 ? -5.589 7.954 14.859 1.00 89.94 92 LYS A N 1
ATOM 747 C CA . LYS A 1 92 ? -5.857 9.386 15.053 1.00 89.94 92 LYS A CA 1
ATOM 748 C C . LYS A 1 92 ? -7.353 9.679 15.138 1.00 89.94 92 LYS A C 1
ATOM 750 O O . LYS A 1 92 ? -7.770 10.369 16.061 1.00 89.94 92 LYS A O 1
ATOM 755 N N . LEU A 1 93 ? -8.155 9.103 14.241 1.00 87.94 93 LEU A N 1
ATOM 756 C CA . LEU A 1 93 ? -9.614 9.242 14.288 1.00 87.94 93 LEU A CA 1
ATOM 757 C C . LEU A 1 93 ? -10.199 8.688 15.593 1.00 87.94 93 LEU A C 1
ATOM 759 O O . LEU A 1 93 ? -11.066 9.310 16.202 1.00 87.94 93 LEU A O 1
ATOM 763 N N . ASP A 1 94 ? -9.707 7.537 16.054 1.00 86.31 94 ASP A N 1
ATOM 764 C CA . ASP A 1 94 ? -10.153 6.938 17.312 1.00 86.31 94 ASP A CA 1
ATOM 765 C C . ASP A 1 94 ? -9.767 7.803 18.528 1.00 86.31 94 ASP A C 1
ATOM 767 O O . ASP A 1 94 ? -10.496 7.827 19.518 1.00 86.31 94 ASP A O 1
A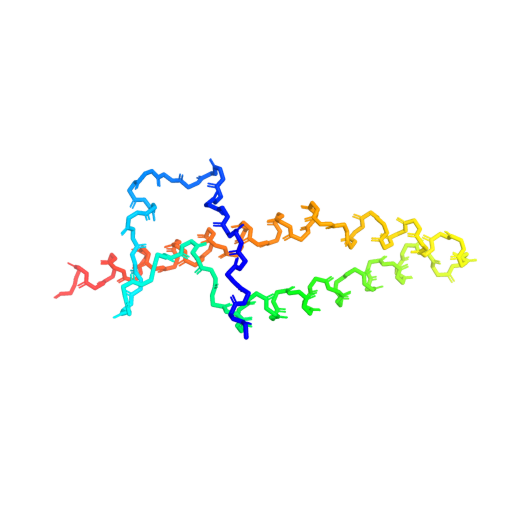TOM 771 N N . GLN A 1 95 ? -8.634 8.513 18.481 1.00 86.38 95 GLN A N 1
ATOM 772 C CA . GLN A 1 95 ? -8.240 9.473 19.519 1.00 86.38 95 GLN A CA 1
ATOM 773 C C . GLN A 1 95 ? -9.135 10.715 19.507 1.00 86.38 95 GLN A C 1
ATOM 775 O O . GLN A 1 95 ? -9.649 11.098 20.555 1.00 86.38 95 GLN A O 1
ATOM 780 N N . GLU A 1 96 ? -9.370 11.312 18.339 1.00 87.75 96 GLU A N 1
ATOM 781 C CA . GLU A 1 96 ? -10.240 12.486 18.193 1.00 87.75 96 GLU A CA 1
ATOM 782 C C . GLU A 1 96 ? -11.663 12.193 18.692 1.00 87.75 96 GLU A C 1
ATO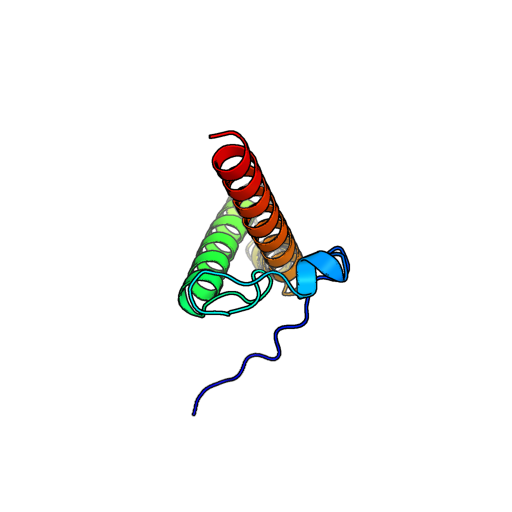M 784 O O . GLU A 1 96 ? -12.201 12.950 19.497 1.00 87.75 96 GLU A O 1
ATOM 789 N N . ASN A 1 97 ? -12.224 11.035 18.332 1.00 81.50 97 ASN A N 1
ATOM 790 C CA . ASN A 1 97 ? -13.560 10.619 18.768 1.00 81.50 97 ASN A CA 1
ATOM 791 C C . ASN A 1 97 ? -13.667 10.316 20.273 1.00 81.50 97 ASN A C 1
ATOM 793 O O . ASN A 1 97 ? -14.759 10.392 20.821 1.00 81.50 97 ASN A O 1
ATOM 797 N N . LYS A 1 98 ? -12.568 9.960 20.954 1.00 76.62 98 LYS A N 1
ATOM 798 C CA . LYS A 1 98 ? -12.549 9.750 22.419 1.00 76.62 98 LYS A CA 1
ATOM 799 C C . LYS A 1 98 ? -12.462 11.048 23.219 1.00 76.62 98 LYS A C 1
ATOM 801 O O . LYS A 1 98 ? -12.633 11.014 24.435 1.00 76.62 98 LYS A O 1
ATOM 806 N N . THR A 1 99 ? -12.119 12.153 22.563 1.00 65.56 99 THR A N 1
ATOM 807 C CA . THR A 1 99 ? -11.912 13.457 23.209 1.00 65.56 99 THR A CA 1
ATOM 808 C C . THR A 1 99 ? -13.150 14.363 23.096 1.00 65.56 99 THR A C 1
ATOM 810 O O . THR A 1 99 ? -13.118 15.496 23.577 1.00 65.56 99 THR A O 1
ATOM 813 N N . LEU A 1 100 ? -14.225 13.863 22.471 1.00 52.06 100 LEU A N 1
ATOM 814 C CA . LEU A 1 100 ? -15.556 14.469 22.342 1.00 52.06 100 LEU A CA 1
ATOM 815 C C . LEU A 1 100 ? -16.551 13.778 23.282 1.00 52.06 100 LEU A C 1
ATOM 817 O O . LEU A 1 100 ? -17.423 14.498 23.816 1.00 52.06 100 LEU A O 1
#

Sequence (100 aa):
MSSTTNQQPPSNITEEQKQKTDEHGVPLWILAPTEEKTLLKEHQAWTEKMCEKEFSNKKEAMVQCVAHYGSPAMFNKLREAYIERKISYREKLDQENKTL

Secondary structure (DSSP, 8-state):
-------PPPTTS-HHHHH-B-TTS-BTTSPPHHHHHHHHHHHHHHHHHHHHHHHTT-HHHHHHHHHHHTSHHHHHHHHHHHHHHHHHHHHHHHHHHH--

pLDDT: mean 82.48, std 12.67, range [34.66, 93.19]

Foldseek 3Di:
DPPPPPQDADPPDDPVLQCDDDPVSHRLSDDDPVRLVVLLVVQVVVLVVVLCVPPVDDPVVNVVSCCPSVPPVNSVVSSNVVSVVSSVVVVVVVVVVVVD